Protein AF-A0A2V8A1P1-F1 (afdb_monomer_lite)

Structure (mmCIF, N/CA/C/O backbone):
data_AF-A0A2V8A1P1-F1
#
_entry.id   AF-A0A2V8A1P1-F1
#
loop_
_atom_site.group_PDB
_atom_site.id
_atom_site.type_symbol
_atom_site.label_atom_id
_atom_site.label_alt_id
_atom_site.label_comp_id
_atom_site.label_asym_id
_atom_site.label_entity_id
_atom_site.label_seq_id
_atom_site.pdbx_PDB_ins_code
_atom_site.Cartn_x
_atom_site.Cartn_y
_atom_site.Cartn_z
_atom_site.occupancy
_atom_site.B_iso_or_equiv
_atom_site.auth_seq_id
_atom_site.auth_comp_id
_atom_site.auth_asym_id
_atom_site.auth_atom_id
_atom_site.pdbx_PDB_model_num
ATOM 1 N N . ILE A 1 1 ? 11.257 -4.896 9.145 1.00 74.25 1 ILE A N 1
ATOM 2 C CA . ILE A 1 1 ? 12.280 -4.597 8.115 1.00 74.25 1 ILE A CA 1
ATOM 3 C C . ILE A 1 1 ? 11.611 -3.800 7.004 1.00 74.25 1 ILE A C 1
ATOM 5 O O . ILE A 1 1 ? 10.445 -4.068 6.741 1.00 74.25 1 ILE A O 1
ATOM 9 N N . ALA A 1 2 ? 12.287 -2.814 6.419 1.00 89.38 2 ALA A N 1
ATOM 10 C CA . ALA A 1 2 ? 11.811 -2.123 5.219 1.00 89.38 2 ALA A CA 1
ATOM 11 C C . ALA A 1 2 ? 12.452 -2.766 3.981 1.00 89.38 2 ALA A C 1
ATOM 13 O O . ALA A 1 2 ? 13.513 -3.379 4.096 1.00 89.38 2 ALA A O 1
ATOM 14 N N . VAL A 1 3 ? 11.794 -2.654 2.829 1.00 94.69 3 VAL A N 1
ATOM 15 C CA . VAL A 1 3 ? 12.289 -3.176 1.551 1.00 94.69 3 VAL A CA 1
ATOM 16 C C . VAL A 1 3 ? 12.429 -2.015 0.576 1.00 94.69 3 VAL A C 1
ATOM 18 O O . VAL A 1 3 ? 11.461 -1.289 0.349 1.00 94.69 3 VAL A O 1
ATOM 21 N N . GLU A 1 4 ? 13.614 -1.859 -0.013 1.00 96.38 4 GLU A N 1
ATOM 22 C CA . GLU A 1 4 ? 13.892 -0.809 -0.992 1.00 96.38 4 GLU A CA 1
ATOM 23 C C . GLU A 1 4 ? 13.389 -1.218 -2.381 1.00 96.38 4 GLU A C 1
ATOM 25 O O . GLU A 1 4 ? 13.929 -2.115 -3.027 1.00 96.38 4 GLU A O 1
ATOM 30 N N . ALA A 1 5 ? 12.333 -0.565 -2.869 1.00 94.94 5 ALA A N 1
ATOM 31 C CA . ALA A 1 5 ? 11.664 -0.965 -4.112 1.00 94.94 5 ALA A CA 1
ATOM 32 C C . ALA A 1 5 ? 12.597 -0.964 -5.341 1.00 94.94 5 ALA A C 1
ATOM 34 O O . ALA A 1 5 ? 12.411 -1.760 -6.261 1.00 94.94 5 ALA A O 1
ATOM 35 N N . THR A 1 6 ? 13.608 -0.092 -5.351 1.00 95.75 6 THR A N 1
ATOM 36 C CA . THR A 1 6 ? 14.609 0.008 -6.423 1.00 95.75 6 THR A CA 1
ATOM 37 C C . THR A 1 6 ? 15.613 -1.145 -6.419 1.00 95.75 6 THR A C 1
ATOM 39 O O . THR A 1 6 ? 16.127 -1.488 -7.481 1.00 95.75 6 THR A O 1
ATOM 42 N N . GLU A 1 7 ? 15.865 -1.773 -5.267 1.00 97.69 7 GLU A N 1
ATOM 43 C CA . GLU A 1 7 ? 16.743 -2.946 -5.143 1.00 97.69 7 GLU A CA 1
ATOM 44 C C . GLU A 1 7 ? 16.010 -4.257 -5.468 1.00 97.69 7 GLU A C 1
ATOM 46 O O . GLU A 1 7 ? 16.635 -5.236 -5.875 1.00 97.69 7 GLU A O 1
ATOM 51 N N . PHE A 1 8 ? 14.676 -4.271 -5.355 1.00 97.12 8 PHE A N 1
ATOM 52 C CA . PHE A 1 8 ? 13.834 -5.452 -5.578 1.00 97.12 8 PHE A CA 1
ATOM 53 C C . PHE A 1 8 ? 12.759 -5.207 -6.658 1.00 97.12 8 PHE A C 1
ATOM 55 O O . PHE A 1 8 ? 11.559 -5.266 -6.368 1.00 97.12 8 PHE A O 1
ATOM 62 N N . PRO A 1 9 ? 13.142 -4.973 -7.928 1.00 96.25 9 PRO A N 1
ATOM 63 C CA . PRO A 1 9 ? 12.206 -4.573 -8.980 1.00 96.25 9 PRO A CA 1
ATOM 64 C C . PRO A 1 9 ? 11.156 -5.644 -9.313 1.00 96.25 9 PRO A C 1
ATOM 66 O O . PRO A 1 9 ? 10.030 -5.304 -9.671 1.00 96.25 9 PRO A O 1
ATOM 69 N N . ASP A 1 10 ? 11.482 -6.932 -9.180 1.00 98.12 10 ASP A N 1
ATOM 70 C CA . ASP A 1 10 ? 10.515 -8.016 -9.403 1.00 98.12 10 ASP A CA 1
ATOM 71 C C . ASP A 1 10 ? 9.447 -8.056 -8.301 1.00 98.12 10 ASP A C 1
ATOM 73 O O . ASP A 1 10 ? 8.265 -8.248 -8.586 1.00 98.12 10 ASP A O 1
ATOM 77 N N . LEU A 1 11 ? 9.843 -7.800 -7.049 1.00 96.69 11 LEU A N 1
ATOM 78 C CA . LEU A 1 11 ? 8.925 -7.700 -5.916 1.00 96.69 11 LEU A CA 1
ATOM 79 C C . LEU A 1 11 ? 8.039 -6.454 -6.040 1.00 96.69 11 LEU A C 1
ATOM 81 O O . LEU A 1 11 ? 6.825 -6.532 -5.853 1.00 96.69 11 LEU A O 1
ATOM 85 N N . ALA A 1 12 ? 8.632 -5.322 -6.430 1.00 97.50 12 ALA A N 1
ATOM 86 C CA . ALA A 1 12 ? 7.909 -4.086 -6.702 1.00 97.50 12 ALA A CA 1
ATOM 87 C C . ALA A 1 12 ? 6.868 -4.273 -7.817 1.00 97.50 12 ALA A C 1
ATOM 89 O O . ALA A 1 12 ? 5.729 -3.833 -7.674 1.00 97.50 12 ALA A O 1
ATOM 90 N N . ARG A 1 13 ? 7.218 -4.989 -8.898 1.00 97.69 13 ARG A N 1
ATOM 91 C CA . ARG A 1 13 ? 6.267 -5.357 -9.958 1.00 97.69 13 ARG A CA 1
ATOM 92 C C . ARG A 1 13 ? 5.177 -6.300 -9.449 1.00 97.69 13 ARG A C 1
ATOM 94 O O . ARG A 1 13 ? 4.011 -6.057 -9.743 1.00 97.69 13 ARG A O 1
ATOM 101 N N . ARG A 1 14 ? 5.522 -7.323 -8.655 1.00 97.75 14 ARG A N 1
ATOM 102 C CA . ARG A 1 14 ? 4.554 -8.279 -8.081 1.00 97.75 14 ARG A CA 1
ATOM 103 C C . ARG A 1 14 ? 3.459 -7.586 -7.269 1.00 97.75 14 ARG A C 1
ATOM 105 O O . ARG A 1 14 ? 2.298 -7.943 -7.419 1.00 97.75 14 ARG A O 1
ATOM 112 N N . TYR A 1 15 ? 3.813 -6.595 -6.451 1.00 97.38 15 TYR A N 1
ATOM 113 C CA . TYR A 1 15 ? 2.848 -5.835 -5.643 1.00 97.38 15 TYR A CA 1
ATOM 114 C C . TYR A 1 15 ? 2.407 -4.516 -6.284 1.00 97.38 15 TYR A C 1
ATOM 116 O O . TYR A 1 15 ? 1.845 -3.658 -5.601 1.00 97.38 15 TYR A O 1
ATOM 124 N N . THR A 1 16 ? 2.667 -4.324 -7.583 1.00 97.38 16 THR A N 1
ATOM 125 C CA . THR A 1 16 ? 2.282 -3.119 -8.337 1.00 97.38 16 THR A CA 1
ATOM 126 C C . THR A 1 16 ? 2.641 -1.830 -7.579 1.00 97.38 16 THR A C 1
ATOM 128 O O . THR A 1 16 ? 1.801 -0.969 -7.311 1.00 97.38 16 THR A O 1
ATOM 131 N N . VAL A 1 17 ? 3.895 -1.727 -7.132 1.00 96.69 17 VAL A N 1
ATOM 132 C CA . VAL A 1 17 ? 4.404 -0.554 -6.413 1.00 96.69 17 VAL A CA 1
ATOM 133 C C . VAL A 1 17 ? 4.576 0.588 -7.412 1.00 96.69 17 VAL A C 1
ATOM 135 O O . VAL A 1 17 ? 5.535 0.624 -8.178 1.00 96.69 17 VAL A O 1
ATOM 138 N N . THR A 1 18 ? 3.629 1.523 -7.406 1.00 94.88 18 THR A N 1
ATOM 139 C CA . THR A 1 18 ? 3.650 2.741 -8.237 1.00 94.88 18 THR A CA 1
ATOM 140 C C . THR A 1 18 ? 4.068 3.987 -7.456 1.00 94.88 18 THR A C 1
ATOM 142 O O . THR A 1 18 ? 4.414 5.002 -8.055 1.00 94.88 18 THR A O 1
ATOM 145 N N . GLY A 1 19 ? 4.064 3.910 -6.124 1.00 94.56 19 GLY A N 1
ATOM 146 C CA . GLY A 1 19 ? 4.462 4.976 -5.212 1.00 94.56 19 GLY A CA 1
ATOM 147 C C . GLY A 1 19 ? 4.893 4.408 -3.861 1.00 94.56 19 GLY A C 1
ATOM 148 O O . GLY A 1 19 ? 4.496 3.301 -3.491 1.00 94.56 19 GLY A O 1
ATOM 149 N N . VAL A 1 20 ? 5.724 5.162 -3.143 1.00 96.12 20 VAL A N 1
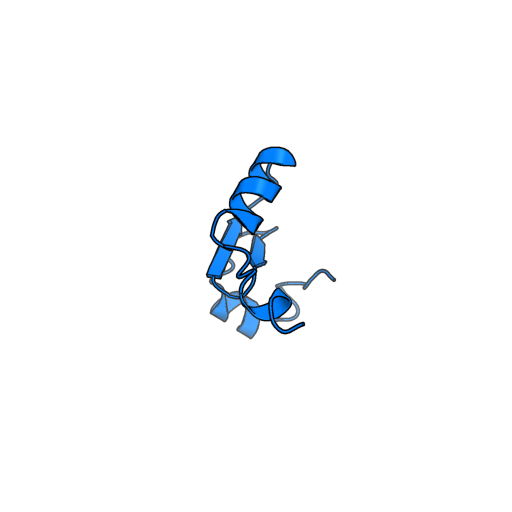ATOM 150 C CA . VAL A 1 20 ? 6.279 4.785 -1.835 1.00 96.12 20 VAL A CA 1
ATOM 151 C C . VAL A 1 20 ? 5.956 5.852 -0.776 1.00 96.12 20 VAL A C 1
ATOM 153 O O . VAL A 1 20 ? 5.879 7.031 -1.127 1.00 96.12 20 VAL A O 1
ATOM 156 N N . PRO A 1 21 ? 5.787 5.474 0.509 1.00 95.88 21 PRO A N 1
ATOM 157 C CA . PRO A 1 21 ? 5.813 4.102 1.038 1.00 95.88 21 PRO A CA 1
ATOM 158 C C . PRO A 1 21 ? 4.554 3.292 0.665 1.00 95.88 21 PRO A C 1
ATOM 160 O O . PRO A 1 21 ? 3.468 3.854 0.548 1.00 95.88 21 PRO A O 1
ATOM 163 N N . LYS A 1 22 ? 4.698 1.969 0.493 1.00 97.00 22 LYS A N 1
ATOM 164 C CA . LYS A 1 22 ? 3.589 1.007 0.344 1.00 97.00 22 LYS A CA 1
ATOM 165 C C . LYS A 1 22 ? 3.812 -0.168 1.294 1.00 97.00 22 LYS A C 1
ATOM 167 O O . LYS A 1 22 ? 4.872 -0.788 1.257 1.00 97.00 22 LYS A O 1
ATOM 172 N N . THR A 1 23 ? 2.817 -0.482 2.115 1.00 96.12 23 THR A N 1
ATOM 173 C CA . THR A 1 23 ? 2.837 -1.617 3.044 1.00 96.12 23 THR A CA 1
ATOM 174 C C . THR A 1 23 ? 1.936 -2.723 2.518 1.00 96.12 23 THR A C 1
ATOM 176 O O . THR A 1 23 ? 0.792 -2.465 2.147 1.00 96.12 23 THR A O 1
ATOM 179 N N . ILE A 1 24 ? 2.450 -3.951 2.522 1.00 95.81 24 ILE A N 1
ATOM 180 C CA . ILE A 1 24 ? 1.702 -5.168 2.205 1.00 95.81 24 ILE A CA 1
ATOM 181 C C . ILE A 1 24 ? 1.644 -6.031 3.466 1.00 95.81 24 ILE A C 1
ATOM 183 O O . ILE A 1 24 ? 2.686 -6.300 4.065 1.00 95.81 24 ILE A O 1
ATOM 187 N N . VAL A 1 25 ? 0.453 -6.474 3.869 1.00 94.62 25 VAL A N 1
ATOM 188 C CA . VAL A 1 25 ? 0.270 -7.383 5.013 1.00 94.62 25 VAL A CA 1
ATOM 189 C C . VAL A 1 25 ? -0.266 -8.716 4.511 1.00 94.62 25 VAL A C 1
ATOM 191 O O . VAL A 1 25 ? -1.322 -8.759 3.879 1.00 94.62 25 VAL A O 1
ATOM 194 N N . ASN A 1 26 ? 0.466 -9.796 4.800 1.00 93.81 26 ASN A N 1
ATOM 195 C CA . ASN A 1 26 ? 0.105 -11.179 4.464 1.00 93.81 26 ASN A CA 1
ATOM 196 C C . ASN A 1 26 ? -0.345 -11.385 3.003 1.00 93.81 26 ASN A C 1
ATOM 198 O O . ASN A 1 26 ? -1.239 -12.183 2.752 1.00 93.81 26 ASN A O 1
ATOM 202 N N . ASP A 1 27 ? 0.237 -10.649 2.048 1.00 94.62 27 ASP A N 1
ATOM 203 C CA . ASP A 1 27 ? -0.144 -10.663 0.623 1.00 94.62 27 ASP A CA 1
ATOM 204 C C . ASP A 1 27 ? -1.623 -10.328 0.333 1.00 94.62 27 ASP A C 1
ATOM 206 O O . ASP A 1 27 ? -2.122 -10.615 -0.753 1.00 94.62 27 ASP A O 1
ATOM 210 N N . GLN A 1 28 ? -2.333 -9.725 1.291 1.00 93.06 28 GLN A N 1
ATOM 211 C CA . GLN A 1 28 ? -3.785 -9.519 1.233 1.00 93.06 28 GLN A CA 1
ATOM 212 C C . GLN A 1 28 ? -4.197 -8.061 1.413 1.00 93.06 28 GLN A C 1
ATOM 214 O O . GLN A 1 28 ? -5.120 -7.596 0.747 1.00 93.06 28 GLN A O 1
ATOM 219 N N . VAL A 1 29 ? -3.534 -7.338 2.317 1.00 95.19 29 VAL A N 1
ATOM 220 C CA . VAL A 1 29 ? -3.844 -5.931 2.589 1.00 95.19 29 VAL A CA 1
ATOM 221 C C . VAL A 1 29 ? -2.782 -5.049 1.964 1.00 95.19 29 VAL A C 1
ATOM 223 O O . VAL A 1 29 ? -1.589 -5.287 2.149 1.00 95.19 29 VAL A O 1
ATOM 226 N N . GLU A 1 30 ? -3.224 -3.994 1.289 1.00 95.75 30 GLU A N 1
ATOM 227 C CA . GLU A 1 30 ? -2.358 -2.965 0.726 1.00 95.75 30 GLU A CA 1
ATOM 228 C C . GLU A 1 30 ? -2.672 -1.607 1.350 1.00 95.75 30 GLU A C 1
ATOM 230 O O . GLU A 1 30 ? -3.827 -1.181 1.389 1.00 95.75 30 GLU A O 1
ATOM 235 N N . ILE A 1 31 ? -1.634 -0.914 1.812 1.00 96.06 31 ILE A N 1
ATOM 236 C CA . ILE A 1 31 ? -1.726 0.434 2.375 1.00 96.06 31 ILE A CA 1
ATOM 237 C C . ILE A 1 31 ? -0.722 1.314 1.634 1.00 96.06 31 ILE A C 1
ATOM 239 O O . ILE A 1 31 ? 0.475 1.027 1.643 1.00 96.06 31 ILE A O 1
ATOM 243 N N . LEU A 1 32 ? -1.201 2.369 0.974 1.00 95.31 32 LEU A N 1
ATOM 244 C CA . LEU A 1 32 ? -0.362 3.308 0.230 1.00 95.31 32 LEU A CA 1
ATOM 245 C C . LEU A 1 32 ? -0.210 4.623 0.999 1.00 95.31 32 LEU A C 1
ATOM 247 O O . LEU A 1 32 ? -1.195 5.202 1.452 1.00 95.31 32 LEU A O 1
ATOM 251 N N . GLY A 1 33 ? 1.022 5.121 1.071 1.00 93.94 33 GLY A N 1
ATOM 252 C CA . GLY A 1 33 ? 1.360 6.360 1.756 1.00 93.94 33 GLY A CA 1
ATOM 253 C C . GLY A 1 33 ? 1.418 6.212 3.276 1.00 93.94 33 GLY A C 1
ATOM 254 O O . GLY A 1 33 ? 1.386 5.114 3.832 1.00 93.94 33 GLY A O 1
ATOM 255 N N . ALA A 1 34 ? 1.542 7.351 3.951 1.00 91.19 34 ALA A N 1
ATOM 256 C CA . ALA A 1 34 ? 1.510 7.419 5.404 1.00 91.19 34 ALA A CA 1
ATOM 257 C C . ALA A 1 34 ? 0.085 7.742 5.870 1.00 91.19 34 ALA A C 1
ATOM 259 O O . ALA A 1 34 ? -0.461 8.790 5.524 1.00 91.19 34 ALA A O 1
ATOM 260 N N . LEU A 1 35 ? -0.501 6.848 6.664 1.00 93.38 35 LEU A N 1
ATOM 261 C CA . LEU A 1 35 ? -1.784 7.065 7.332 1.00 93.38 35 LEU A CA 1
ATOM 262 C C . LEU A 1 35 ? -1.568 7.460 8.801 1.00 93.38 35 LEU A C 1
ATOM 264 O O . LEU A 1 35 ? -0.538 7.098 9.380 1.00 93.38 35 LEU A O 1
ATOM 268 N N . PRO A 1 36 ? -2.537 8.149 9.436 1.00 96.38 36 PRO A N 1
ATOM 269 C CA . PRO A 1 36 ? -2.590 8.241 10.890 1.00 96.38 36 PRO A CA 1
ATOM 270 C C . PRO A 1 36 ? -2.556 6.846 11.526 1.00 96.38 36 PRO A C 1
ATOM 272 O O . PRO A 1 36 ? -3.097 5.893 10.964 1.00 96.38 36 PRO A O 1
ATOM 275 N N . GLN A 1 37 ? -1.947 6.737 12.707 1.00 95.12 37 GLN A N 1
ATOM 276 C CA . GLN A 1 37 ? -1.709 5.456 13.378 1.00 95.12 37 GLN A CA 1
ATOM 277 C C . GLN A 1 37 ? -2.982 4.613 13.521 1.00 95.12 37 GLN A C 1
ATOM 279 O O . GLN A 1 37 ? -2.969 3.435 13.173 1.00 95.12 37 GLN A O 1
ATOM 284 N N . ASP A 1 38 ? -4.079 5.209 13.987 1.00 96.06 38 ASP A N 1
ATOM 285 C CA . ASP A 1 38 ? -5.316 4.467 14.248 1.00 96.06 38 ASP A CA 1
ATOM 286 C C . ASP A 1 38 ? -5.903 3.876 12.958 1.00 96.06 38 ASP A C 1
ATOM 288 O O . ASP A 1 38 ? -6.225 2.690 12.909 1.00 96.06 38 ASP A O 1
ATOM 292 N N . ALA A 1 39 ? -5.926 4.665 11.878 1.00 94.88 39 ALA A N 1
ATOM 293 C CA . ALA A 1 39 ? -6.381 4.216 10.563 1.00 94.88 39 ALA A CA 1
ATOM 294 C C . ALA A 1 39 ? -5.468 3.127 9.976 1.00 94.88 39 ALA A C 1
ATOM 296 O O . ALA A 1 39 ? -5.941 2.180 9.349 1.00 94.88 39 ALA A O 1
ATOM 297 N N . PHE A 1 40 ? -4.155 3.233 10.201 1.00 95.62 40 PHE A N 1
ATOM 298 C CA . PHE A 1 40 ? -3.206 2.209 9.776 1.00 95.62 40 PHE A CA 1
ATOM 299 C C . PHE A 1 40 ? -3.480 0.869 10.467 1.00 95.62 40 PHE A C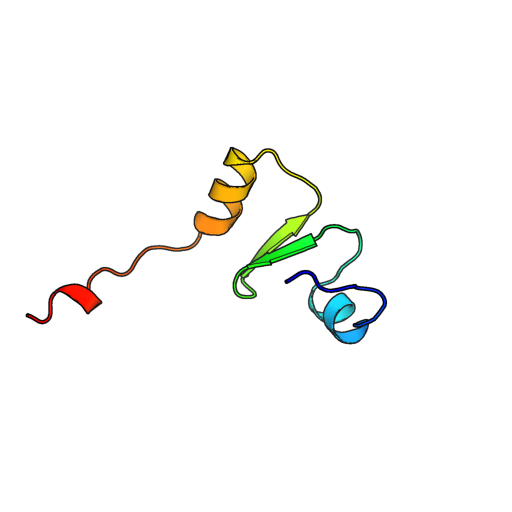 1
ATOM 301 O O . PHE A 1 40 ? -3.517 -0.162 9.799 1.00 95.62 40 PHE A O 1
ATOM 308 N N . ILE A 1 41 ? -3.682 0.875 11.790 1.00 94.88 41 ILE A N 1
ATOM 309 C CA . ILE A 1 41 ? -3.961 -0.340 12.566 1.00 94.88 41 ILE A CA 1
ATOM 310 C C . ILE A 1 41 ? -5.294 -0.958 12.144 1.00 94.88 41 ILE A C 1
ATOM 312 O O . ILE A 1 41 ? -5.355 -2.168 11.922 1.00 94.88 41 ILE A O 1
ATOM 316 N N . GLU A 1 42 ? -6.336 -0.141 11.987 1.00 94.19 42 GLU A N 1
ATOM 317 C CA . GLU A 1 42 ? -7.646 -0.602 11.528 1.00 94.19 42 GLU A CA 1
ATOM 318 C C . GLU A 1 42 ? -7.545 -1.288 10.162 1.00 94.19 42 GLU A C 1
ATOM 320 O O . GLU A 1 42 ? -8.017 -2.412 9.998 1.00 94.19 42 GLU A O 1
ATOM 325 N N . GLN A 1 43 ? -6.861 -0.673 9.195 1.00 94.44 43 GLN A N 1
ATOM 326 C CA . GLN A 1 43 ? -6.708 -1.257 7.865 1.00 94.44 43 GLN A CA 1
ATOM 327 C C . GLN A 1 43 ? -5.816 -2.506 7.874 1.00 94.44 43 GLN A C 1
ATOM 329 O O . GLN A 1 43 ? -6.130 -3.490 7.205 1.00 94.44 43 GLN A O 1
ATOM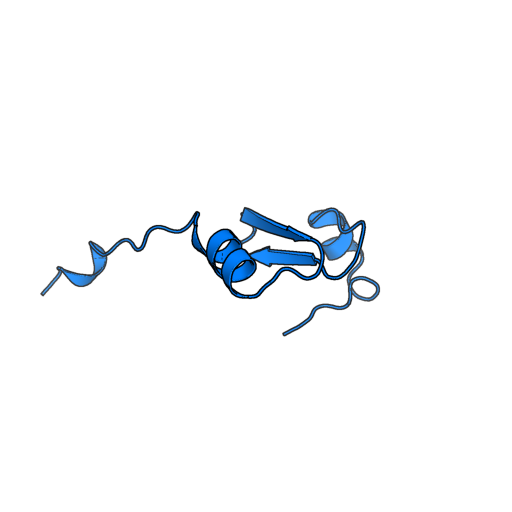 334 N N . ALA A 1 44 ? -4.722 -2.492 8.639 1.00 94.00 44 ALA A N 1
ATOM 335 C CA . ALA A 1 44 ? -3.780 -3.604 8.716 1.00 94.00 44 ALA A CA 1
ATOM 336 C C . ALA A 1 44 ? -4.370 -4.845 9.395 1.00 94.00 44 ALA A C 1
ATOM 338 O O . ALA A 1 44 ? -3.943 -5.951 9.078 1.00 94.00 44 ALA A O 1
ATOM 339 N N . LEU A 1 45 ? -5.315 -4.683 10.327 1.00 92.62 45 LEU A N 1
ATOM 340 C CA . LEU A 1 45 ? -5.870 -5.787 11.115 1.00 92.62 45 LEU A CA 1
ATOM 341 C C . LEU A 1 45 ? -7.326 -6.121 10.780 1.00 92.62 45 LEU A C 1
ATOM 343 O O . LEU A 1 45 ? -7.756 -7.237 11.053 1.00 92.62 45 LEU A O 1
ATOM 347 N N . GLY A 1 46 ? -8.080 -5.205 10.170 1.00 85.38 46 GLY A N 1
ATOM 348 C CA . GLY A 1 46 ? -9.533 -5.320 10.007 1.00 85.38 46 GLY A CA 1
ATOM 349 C C . GLY A 1 46 ? -10.012 -6.527 9.194 1.00 85.38 46 GLY A C 1
ATOM 350 O O . GLY A 1 46 ? -11.170 -6.913 9.309 1.00 85.38 46 GLY A O 1
ATOM 351 N N . GLN A 1 47 ? -9.134 -7.148 8.400 1.00 79.31 47 GLN A N 1
ATOM 352 C CA . GLN A 1 47 ? -9.437 -8.357 7.621 1.00 79.31 47 GLN A CA 1
ATOM 353 C C . GLN A 1 47 ? -9.076 -9.666 8.347 1.00 79.31 47 GLN A C 1
ATOM 355 O O . GLN A 1 47 ? -9.390 -10.747 7.853 1.00 79.31 47 GLN A O 1
ATOM 360 N N . PHE A 1 48 ? -8.424 -9.600 9.512 1.00 83.12 48 PHE A N 1
ATOM 361 C CA . PHE A 1 48 ? -7.935 -10.772 10.233 1.00 83.12 48 PHE A CA 1
ATOM 362 C C . PHE A 1 48 ? -8.807 -11.054 11.460 1.00 83.12 48 PHE A C 1
ATOM 364 O O . PHE A 1 48 ? -8.797 -10.317 12.443 1.00 83.12 48 PHE A O 1
ATOM 371 N N . THR A 1 49 ? -9.546 -12.162 11.438 1.00 77.56 49 THR A N 1
ATOM 372 C CA . THR A 1 49 ? -10.219 -12.694 12.629 1.00 77.56 49 THR A CA 1
ATOM 373 C C . THR A 1 49 ? -9.267 -13.597 13.402 1.00 77.56 49 THR A C 1
ATOM 375 O O . THR A 1 49 ? -8.671 -14.502 12.816 1.00 77.56 49 THR A O 1
ATOM 378 N N . ILE A 1 50 ? -9.149 -13.402 14.718 1.00 71.94 50 ILE A N 1
ATOM 379 C CA . ILE A 1 50 ? -8.425 -14.356 15.565 1.00 71.94 50 ILE A CA 1
ATOM 380 C C . ILE A 1 50 ? -9.279 -15.621 15.701 1.00 71.94 50 ILE A C 1
ATOM 382 O O . ILE A 1 50 ? -10.340 -15.598 16.329 1.00 71.94 50 ILE A O 1
ATOM 386 N N . ASP A 1 51 ? -8.812 -16.726 15.119 1.00 71.50 51 ASP A N 1
ATOM 387 C CA . ASP A 1 51 ? -9.404 -18.042 15.345 1.00 71.50 51 ASP A CA 1
ATOM 388 C C . ASP A 1 51 ? -8.958 -18.587 16.709 1.00 71.50 51 ASP A C 1
ATOM 390 O O . ASP A 1 51 ? -7.897 -19.196 16.862 1.00 71.50 51 ASP A O 1
ATOM 394 N N . ASN A 1 52 ? -9.793 -18.352 17.720 1.00 68.50 52 ASN A N 1
ATOM 395 C CA . ASN A 1 52 ? -9.546 -18.825 19.078 1.00 68.50 52 ASN A CA 1
ATOM 396 C C . ASN A 1 52 ? -9.846 -20.324 19.279 1.00 68.50 52 ASN A C 1
ATOM 398 O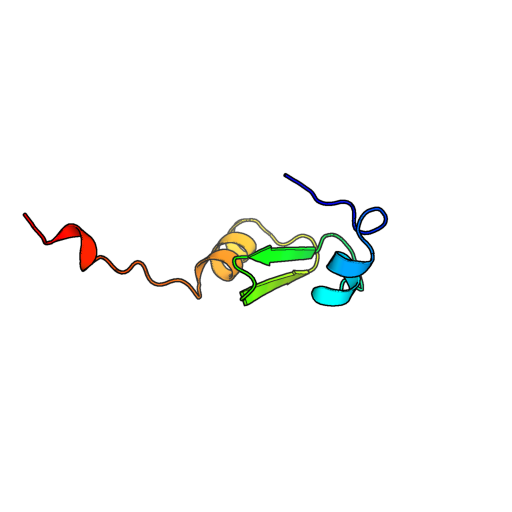 O . ASN A 1 52 ? -9.610 -20.843 20.373 1.00 68.50 52 ASN A O 1
ATOM 402 N N . SER A 1 53 ? -10.343 -21.045 18.265 1.00 69.81 53 SER A N 1
ATOM 403 C CA . SER A 1 53 ? -10.694 -22.468 18.403 1.00 69.81 53 SER A CA 1
ATOM 404 C C . SER A 1 53 ? -9.479 -23.345 18.733 1.00 69.81 53 SER A C 1
ATOM 406 O O . SER A 1 53 ? -9.605 -24.344 19.443 1.00 69.81 53 SER A O 1
ATOM 408 N N . GLN A 1 54 ? -8.284 -22.906 18.335 1.00 62.50 54 GLN A N 1
ATOM 409 C CA . GLN A 1 54 ? -7.010 -23.589 18.570 1.00 62.50 54 GLN A CA 1
ATOM 410 C C . GLN A 1 54 ? -6.549 -23.560 20.043 1.00 62.50 54 GLN A C 1
ATOM 412 O O . GLN A 1 54 ? -5.703 -24.366 20.424 1.00 62.50 54 GLN A O 1
ATOM 417 N N . PHE A 1 55 ? -7.116 -22.689 20.889 1.00 66.19 55 PHE A N 1
ATOM 418 C CA . PHE A 1 55 ? -6.743 -22.559 22.309 1.00 66.19 55 PHE A CA 1
ATOM 419 C C . PHE A 1 55 ? -7.658 -23.335 23.272 1.00 66.19 55 PHE A C 1
ATOM 421 O O . PHE A 1 55 ? -7.413 -23.333 24.474 1.00 66.19 55 PHE A O 1
ATOM 428 N N . THR A 1 56 ? -8.698 -24.013 22.770 1.00 63.72 56 THR A N 1
ATOM 429 C CA . THR A 1 56 ? -9.673 -24.754 23.604 1.00 63.72 56 THR A CA 1
ATOM 430 C C . THR A 1 56 ? -9.386 -26.253 23.744 1.00 63.72 56 THR A C 1
ATOM 432 O O . THR A 1 56 ? -10.151 -26.968 24.386 1.00 63.72 56 THR A O 1
ATOM 435 N N . LYS A 1 57 ? -8.274 -26.759 23.189 1.00 57.47 57 LYS A N 1
ATOM 436 C CA . LYS A 1 57 ? -7.799 -28.123 23.476 1.00 57.47 57 LYS A CA 1
ATOM 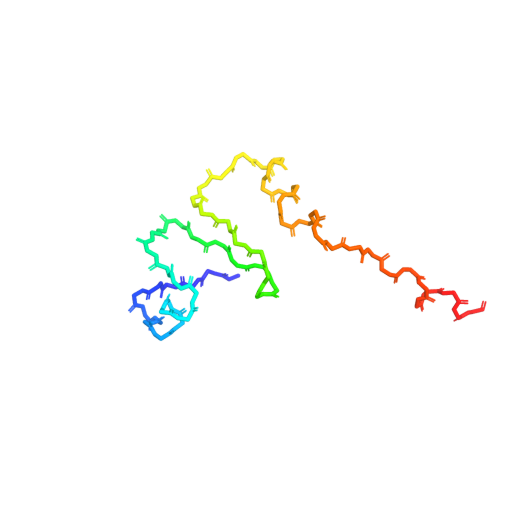437 C C . LYS A 1 57 ? -6.965 -28.132 24.761 1.00 57.47 57 LYS A C 1
ATOM 439 O O . LYS A 1 57 ? -5.738 -28.081 24.705 1.00 57.47 57 LYS A O 1
ATOM 444 N N . GLY A 1 58 ?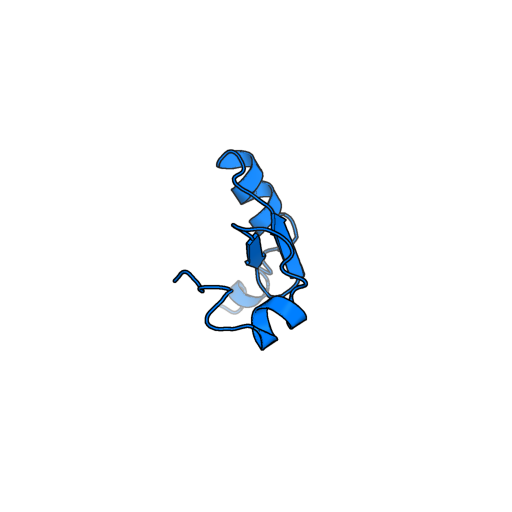 -7.655 -28.206 25.896 1.00 53.19 58 GLY A N 1
ATOM 445 C CA . GLY A 1 58 ? -7.093 -28.412 27.231 1.00 53.19 58 GLY A CA 1
ATOM 446 C C . GLY A 1 58 ? -8.159 -28.921 28.180 1.00 53.19 58 GLY A C 1
ATOM 447 O O . GLY A 1 58 ? -9.122 -28.158 28.401 1.00 53.19 58 GLY A O 1
#

Radius of gyration: 15.14 Å; chains: 1; bounding box: 27×37×37 Å

Secondary structure (DSSP, 8-state):
----TTT-HHHHHHTT--SSSEEEETTTEEEESPPPHHHHHHHHHTT----GGGG---

pLDDT: mean 89.33, std 11.7, range [53.19, 98.12]

Sequence (58 aa):
IAVEATEFPDLARRYTVTGVPKTIVNDQVEILGALPQDAFIEQALGQFTIDNSQFTKG

Foldseek 3Di:
DDDDCVVPVVVCVVVVPPDPDWDDAPVPAIDHDDDDPVVCCCRNPVVDDPPCVVVPPD